Protein AF-G6XL72-F1 (afdb_monomer_lite)

pLDDT: mean 71.46, std 15.31, range [34.94, 93.44]

Secondary structure (DSSP, 8-state):
------TT-SEEEETTTEEEE-----TT---------SS--------TTPPPP---SS-EEEE-TTS-EEEEEE-SSS-EEE---STT-----PPEEPGGG---SS--TT-EEEEEEEEETTEEEEEEEEETTTEEE-TT-PBPB-

Sequence (146 aa):
MNNGFDNLADSWIEGGKRLWIKPATVSNNLVGGWYVPDSYYLKTASNISATIHLQATGDLQSTNSTDNVSGLHGDGHGNWNTTTDTVGGGSLKEASYTLATLPTTNEQDGSHLWCSDCTLNGISGVEAYWHSSSKWTDSQNNTLGN

Structure (mmCIF, N/CA/C/O backbone):
data_AF-G6XL72-F1
#
_entry.id   AF-G6XL72-F1
#
loop_
_atom_site.group_PDB
_atom_site.id
_atom_site.type_symbol
_atom_site.label_atom_id
_atom_site.label_alt_id
_atom_site.label_comp_id
_atom_site.label_asym_id
_atom_site.label_entity_id
_atom_site.label_seq_id
_atom_site.pdbx_PDB_ins_code
_atom_site.Cartn_x
_atom_site.Cartn_y
_atom_site.Cartn_z
_atom_site.occupancy
_atom_site.B_iso_or_equiv
_atom_site.auth_seq_id
_atom_site.auth_comp_id
_atom_site.auth_asym_id
_atom_site.auth_atom_id
_atom_site.pdbx_PDB_model_num
ATOM 1 N N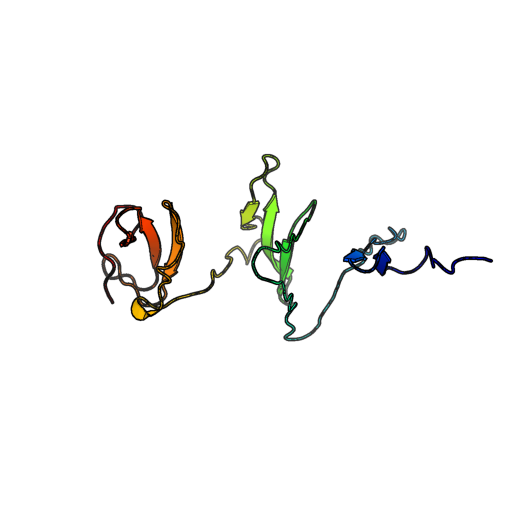 . MET A 1 1 ? 40.871 -14.565 -17.957 1.00 39.00 1 MET A N 1
ATOM 2 C CA . MET A 1 1 ? 39.649 -15.365 -17.735 1.00 39.00 1 MET A CA 1
ATOM 3 C C . MET A 1 1 ? 38.487 -14.393 -17.780 1.00 39.00 1 MET A C 1
ATOM 5 O O . MET A 1 1 ? 38.543 -13.389 -17.086 1.00 39.00 1 MET A O 1
ATOM 9 N N . ASN A 1 2 ? 37.552 -14.598 -18.704 1.00 34.94 2 ASN A N 1
ATOM 10 C CA . ASN A 1 2 ? 36.436 -13.688 -18.942 1.00 34.94 2 ASN A CA 1
ATOM 11 C C . ASN A 1 2 ? 35.332 -14.031 -17.929 1.00 34.94 2 ASN A C 1
ATOM 13 O O . ASN A 1 2 ? 34.825 -15.149 -17.960 1.00 34.94 2 ASN A O 1
ATOM 17 N N . ASN A 1 3 ? 35.005 -13.125 -17.004 1.00 40.06 3 ASN A N 1
ATOM 18 C CA . ASN A 1 3 ? 34.132 -13.407 -15.851 1.00 40.06 3 ASN A CA 1
ATOM 19 C C . ASN A 1 3 ? 32.628 -13.407 -16.185 1.00 40.06 3 ASN A C 1
ATOM 21 O O . ASN A 1 3 ? 31.828 -13.042 -15.334 1.00 40.06 3 ASN A O 1
ATOM 25 N N . GLY A 1 4 ? 32.245 -13.810 -17.402 1.00 40.62 4 GLY A N 1
ATOM 26 C CA . GLY A 1 4 ? 30.885 -14.267 -17.720 1.00 40.62 4 GLY A CA 1
ATOM 27 C C . GLY A 1 4 ? 29.720 -13.376 -17.270 1.00 40.62 4 GLY A C 1
ATOM 28 O O . GLY A 1 4 ? 28.655 -13.906 -16.976 1.00 40.62 4 GLY A O 1
ATOM 29 N N . PHE A 1 5 ? 29.899 -12.055 -17.192 1.00 44.16 5 PHE A N 1
ATOM 30 C CA . PHE A 1 5 ? 28.794 -11.126 -16.970 1.00 44.16 5 PHE A CA 1
ATOM 31 C C . PHE A 1 5 ? 28.154 -10.824 -18.319 1.00 44.16 5 PHE A C 1
ATOM 33 O O . PHE A 1 5 ? 28.663 -10.026 -19.108 1.00 44.16 5 PHE A O 1
ATOM 40 N N . ASP A 1 6 ? 27.060 -11.524 -18.588 1.00 45.88 6 ASP A N 1
ATOM 41 C CA . ASP A 1 6 ? 26.222 -11.306 -19.755 1.00 45.88 6 ASP A CA 1
ATOM 42 C C . ASP A 1 6 ? 25.541 -9.933 -19.615 1.00 45.88 6 ASP A C 1
ATOM 44 O O . ASP A 1 6 ? 24.521 -9.781 -18.948 1.00 45.88 6 ASP A O 1
ATOM 48 N N . ASN A 1 7 ? 26.125 -8.900 -20.230 1.00 47.22 7 ASN A N 1
ATOM 49 C CA . ASN A 1 7 ? 25.557 -7.543 -20.327 1.00 47.22 7 ASN A CA 1
ATOM 50 C C . ASN A 1 7 ? 24.253 -7.488 -21.161 1.00 47.22 7 ASN A C 1
ATOM 52 O O . ASN A 1 7 ? 23.766 -6.402 -21.471 1.00 47.22 7 ASN A O 1
ATOM 56 N N . LEU A 1 8 ? 23.720 -8.647 -21.557 1.00 49.53 8 LEU A N 1
ATOM 57 C CA . LEU A 1 8 ? 22.539 -8.825 -22.399 1.00 49.53 8 LEU A CA 1
ATOM 58 C C . LEU A 1 8 ? 21.348 -9.452 -21.657 1.00 49.53 8 LEU A C 1
ATOM 60 O O . LEU A 1 8 ? 20.302 -9.637 -22.269 1.00 49.53 8 LEU A O 1
ATOM 64 N N . ALA A 1 9 ? 21.479 -9.794 -20.372 1.00 51.00 9 ALA A N 1
ATOM 65 C CA . ALA A 1 9 ? 20.363 -10.335 -19.601 1.00 51.00 9 ALA A CA 1
ATOM 66 C C . ALA A 1 9 ? 19.524 -9.205 -18.980 1.00 51.00 9 ALA A C 1
ATOM 68 O O . ALA A 1 9 ? 20.058 -8.348 -18.275 1.00 51.00 9 ALA A O 1
ATOM 69 N N . ASP A 1 10 ? 18.201 -9.254 -19.174 1.00 52.75 10 ASP A N 1
ATOM 70 C CA . ASP A 1 10 ? 17.235 -8.295 -18.605 1.00 52.75 10 ASP A CA 1
ATOM 71 C C . ASP A 1 10 ? 17.257 -8.248 -17.066 1.00 52.75 10 ASP A C 1
ATOM 73 O O . ASP A 1 10 ? 16.767 -7.296 -16.452 1.00 52.75 10 ASP A O 1
ATOM 77 N N . SER A 1 11 ? 17.864 -9.256 -16.432 1.00 57.44 11 SER A N 1
ATOM 78 C CA . SER A 1 11 ? 18.132 -9.272 -15.000 1.00 57.44 11 SER A CA 1
ATOM 79 C C . SER A 1 11 ? 19.462 -9.944 -14.659 1.00 57.44 11 SER A C 1
ATOM 81 O O . SER A 1 11 ? 19.752 -11.021 -15.182 1.00 57.44 11 SER A O 1
ATOM 83 N N . TRP A 1 12 ? 20.232 -9.370 -13.728 1.00 57.34 12 TRP A N 1
ATOM 84 C CA . TRP A 1 12 ? 21.431 -10.013 -13.169 1.00 57.34 12 TRP A CA 1
ATOM 85 C C . TRP A 1 12 ? 21.546 -9.806 -11.651 1.00 57.34 12 TRP A C 1
ATOM 87 O O . TRP A 1 12 ? 21.032 -8.836 -11.089 1.00 57.34 12 TRP A O 1
ATOM 97 N N . ILE A 1 13 ? 22.236 -10.733 -10.975 1.00 59.50 13 ILE A N 1
ATOM 98 C CA . ILE A 1 13 ? 22.510 -10.674 -9.532 1.00 59.50 13 ILE A CA 1
ATOM 99 C C . ILE A 1 13 ? 23.931 -10.152 -9.321 1.00 59.50 13 ILE A C 1
ATOM 101 O O . ILE A 1 13 ? 24.900 -10.764 -9.766 1.00 59.50 13 ILE A O 1
ATOM 105 N N . GLU A 1 14 ? 24.070 -9.041 -8.602 1.00 61.34 14 GLU A N 1
ATOM 106 C CA . GLU A 1 14 ? 25.371 -8.473 -8.246 1.00 61.34 14 GLU A CA 1
ATOM 107 C C . GLU A 1 14 ? 25.694 -8.739 -6.770 1.00 61.34 14 GLU A C 1
ATOM 109 O O . GLU A 1 14 ? 24.885 -8.475 -5.871 1.00 61.34 14 GLU A O 1
ATOM 114 N N . GLY A 1 15 ? 26.890 -9.277 -6.508 1.00 60.09 15 GLY A N 1
ATOM 115 C CA . GLY A 1 15 ? 27.410 -9.475 -5.149 1.00 60.09 15 GLY A CA 1
ATOM 116 C C . GLY A 1 15 ? 26.542 -10.364 -4.247 1.00 60.09 15 GLY A C 1
ATOM 117 O O . GLY A 1 15 ? 26.657 -10.273 -3.027 1.00 60.09 15 GLY A O 1
ATOM 118 N N . GLY A 1 16 ? 25.644 -11.173 -4.827 1.00 62.00 16 GLY A N 1
ATOM 119 C CA . GLY A 1 16 ? 24.731 -12.071 -4.110 1.00 62.00 16 GLY A CA 1
ATOM 120 C C . GLY A 1 16 ? 23.644 -11.381 -3.275 1.00 62.00 16 GLY A C 1
ATOM 121 O O . GLY A 1 16 ? 23.022 -12.045 -2.453 1.00 62.00 16 GLY A O 1
ATOM 122 N N . LYS A 1 17 ? 23.437 -10.063 -3.427 1.00 58.97 17 LYS A N 1
ATOM 123 C CA . LYS A 1 17 ? 22.565 -9.275 -2.528 1.00 58.97 17 LYS A CA 1
ATOM 124 C C . LYS A 1 17 ? 21.568 -8.360 -3.234 1.00 58.97 17 LYS A C 1
ATOM 126 O O . LYS A 1 17 ? 20.634 -7.893 -2.592 1.00 58.97 17 LYS A O 1
ATOM 131 N N . ARG A 1 18 ? 21.767 -8.069 -4.521 1.00 56.59 18 ARG A N 1
ATOM 132 C CA . ARG A 1 18 ? 20.906 -7.164 -5.293 1.00 56.59 18 ARG A CA 1
ATOM 133 C C . ARG A 1 18 ? 20.583 -7.786 -6.642 1.00 56.59 18 ARG A C 1
ATOM 135 O O . ARG A 1 18 ? 21.499 -8.138 -7.385 1.00 56.59 18 ARG A O 1
ATOM 142 N N . LEU A 1 19 ? 19.292 -7.919 -6.927 1.00 66.44 19 LEU A N 1
ATOM 143 C CA . LEU A 1 19 ? 18.782 -8.226 -8.255 1.00 66.44 19 LEU A CA 1
ATOM 144 C C . LEU A 1 19 ? 18.524 -6.901 -8.971 1.00 66.44 19 LEU A C 1
ATOM 146 O O . LEU A 1 19 ? 17.727 -6.097 -8.494 1.00 66.44 19 LEU A O 1
ATOM 150 N N . TRP A 1 20 ? 19.189 -6.685 -10.100 1.00 58.81 20 TRP A N 1
ATOM 151 C CA . TRP A 1 20 ? 18.904 -5.560 -10.982 1.00 58.81 20 TRP A CA 1
ATOM 152 C C . TRP A 1 20 ? 18.033 -6.044 -12.131 1.00 58.81 20 TRP A C 1
ATOM 154 O O . TRP A 1 20 ? 18.376 -7.039 -12.764 1.00 58.81 20 TRP A O 1
ATOM 164 N N . ILE A 1 21 ? 16.939 -5.333 -12.406 1.00 61.19 21 ILE A N 1
ATOM 165 C CA . ILE A 1 21 ? 16.214 -5.422 -13.675 1.00 61.19 21 ILE A CA 1
ATOM 166 C C . ILE A 1 21 ? 16.554 -4.142 -14.423 1.00 61.19 21 ILE A C 1
ATOM 168 O O . ILE A 1 21 ? 16.209 -3.048 -13.976 1.00 61.19 21 ILE A O 1
ATOM 172 N N . LYS A 1 22 ? 17.292 -4.266 -15.524 1.00 56.16 22 LYS A N 1
ATOM 173 C CA . LYS A 1 22 ? 17.643 -3.129 -16.371 1.00 56.16 22 LYS A CA 1
ATOM 174 C C . LYS A 1 22 ? 17.032 -3.392 -17.735 1.00 56.16 22 LYS A C 1
ATOM 176 O O . LYS A 1 22 ? 17.662 -4.085 -18.529 1.00 56.16 22 LYS A O 1
ATOM 181 N N . PRO A 1 23 ? 15.842 -2.842 -18.020 1.00 53.09 23 PRO A N 1
ATOM 182 C CA . PRO A 1 23 ? 15.327 -2.842 -19.373 1.00 53.09 23 PRO A CA 1
ATOM 183 C C . PRO A 1 23 ? 16.408 -2.289 -20.295 1.00 53.09 23 PRO A C 1
ATOM 185 O O . PRO A 1 23 ? 16.785 -1.118 -20.179 1.00 53.09 23 PRO A O 1
ATOM 188 N N . ALA A 1 24 ? 16.937 -3.106 -21.202 1.00 51.38 24 ALA A N 1
ATOM 189 C CA . ALA A 1 24 ? 17.520 -2.525 -22.391 1.00 51.38 24 ALA A CA 1
ATOM 190 C C . ALA A 1 24 ? 16.357 -1.805 -23.075 1.00 51.38 24 ALA A C 1
ATOM 192 O O . ALA A 1 24 ? 15.356 -2.439 -23.401 1.00 51.38 24 ALA A O 1
ATOM 193 N N . THR A 1 25 ? 16.440 -0.483 -23.229 1.00 49.12 25 THR A N 1
ATOM 194 C CA . THR A 1 25 ? 15.493 0.257 -24.062 1.00 49.12 25 THR A CA 1
ATOM 195 C C . THR A 1 25 ? 15.706 -0.220 -25.494 1.00 49.12 25 THR A C 1
ATOM 197 O O . THR A 1 25 ? 16.480 0.349 -26.259 1.00 49.12 25 THR A O 1
ATOM 200 N N . VAL A 1 26 ? 15.087 -1.342 -25.844 1.00 47.91 26 VAL A N 1
ATOM 201 C CA . VAL A 1 26 ? 14.924 -1.751 -27.227 1.00 47.91 26 VAL A CA 1
ATOM 202 C C . VAL A 1 26 ? 14.095 -0.657 -27.898 1.00 47.91 26 VAL A C 1
ATOM 204 O O . VAL A 1 26 ? 13.177 -0.093 -27.301 1.00 47.91 26 VAL A O 1
ATOM 207 N N . SER A 1 27 ? 14.454 -0.302 -29.130 1.00 52.34 27 SER A N 1
ATOM 208 C CA . SER A 1 27 ? 13.895 0.817 -29.911 1.00 52.34 27 SER A CA 1
ATOM 209 C C . SER A 1 27 ? 12.383 0.727 -30.195 1.00 52.34 27 SER A C 1
ATOM 211 O O . SER A 1 27 ? 11.849 1.517 -30.969 1.00 52.34 27 SER A O 1
ATOM 213 N N . ASN A 1 28 ? 11.694 -0.234 -29.583 1.00 54.69 28 ASN A N 1
ATOM 214 C CA . ASN A 1 28 ? 10.271 -0.524 -29.683 1.00 54.69 28 ASN A CA 1
ATOM 215 C C . ASN A 1 28 ? 9.483 -0.190 -28.394 1.00 54.69 28 ASN A C 1
ATOM 217 O O . ASN A 1 28 ? 8.342 -0.627 -28.276 1.00 54.69 28 ASN A O 1
ATOM 221 N N . ASN A 1 29 ? 10.060 0.566 -27.449 1.00 47.97 29 AS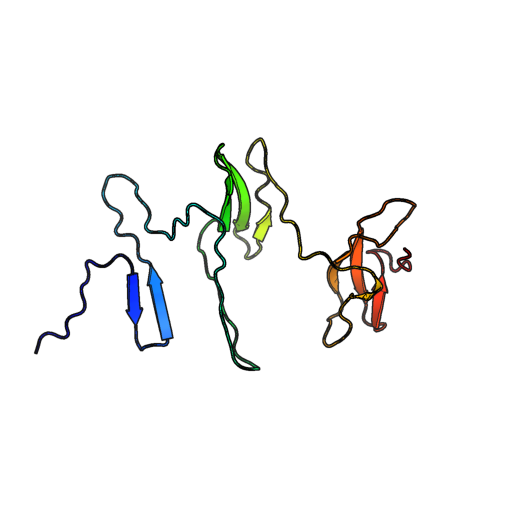N A N 1
ATOM 222 C CA . ASN A 1 29 ? 9.420 0.993 -26.191 1.00 47.97 29 ASN A CA 1
ATOM 223 C C . ASN A 1 29 ? 9.028 -0.144 -25.224 1.00 47.97 29 ASN A C 1
ATOM 225 O O . ASN A 1 29 ? 8.185 0.063 -24.352 1.00 47.97 29 ASN A O 1
ATOM 229 N N . LEU A 1 30 ? 9.626 -1.334 -25.332 1.00 46.84 30 LEU A N 1
ATOM 230 C CA . LEU A 1 30 ? 9.417 -2.383 -24.331 1.00 46.84 30 LEU A CA 1
ATOM 231 C C . LEU A 1 30 ? 10.235 -2.095 -23.066 1.00 46.84 30 LEU A C 1
ATOM 233 O O . LEU A 1 30 ? 11.425 -1.782 -23.130 1.00 46.84 30 LEU A O 1
ATOM 237 N N . VAL A 1 31 ? 9.588 -2.232 -21.910 1.00 54.03 31 VAL A N 1
ATOM 238 C CA . VAL A 1 31 ? 10.218 -2.162 -20.589 1.00 54.03 31 VAL A CA 1
ATOM 239 C C . VAL A 1 31 ? 10.312 -3.571 -20.001 1.00 54.03 31 VAL A C 1
ATOM 241 O O . VAL A 1 31 ? 9.333 -4.310 -19.971 1.00 54.03 31 VAL A O 1
ATOM 244 N N . GLY A 1 32 ? 11.503 -3.962 -19.551 1.00 54.00 32 GLY A N 1
ATOM 245 C CA . GLY A 1 32 ? 11.726 -5.197 -18.807 1.00 54.00 32 GLY A CA 1
ATOM 246 C C . GLY A 1 32 ? 11.017 -5.133 -17.457 1.00 54.00 32 GLY A C 1
ATOM 247 O O . GLY A 1 32 ? 11.245 -4.218 -16.668 1.00 54.00 32 GLY A O 1
ATOM 248 N N . GLY A 1 33 ? 10.149 -6.102 -17.197 1.00 59.28 33 GLY A N 1
ATOM 249 C CA . GLY A 1 33 ? 9.377 -6.199 -15.967 1.00 59.28 33 GLY A CA 1
ATOM 250 C C . GLY A 1 33 ? 8.936 -7.634 -15.715 1.00 59.28 33 GLY A C 1
ATOM 251 O O . GLY A 1 33 ? 9.031 -8.497 -16.588 1.00 59.28 33 GLY A O 1
ATOM 252 N N . TRP A 1 34 ? 8.463 -7.907 -14.504 1.00 63.31 34 TRP A N 1
ATOM 253 C CA . TRP A 1 34 ? 7.845 -9.188 -14.182 1.00 63.31 34 TRP A CA 1
ATOM 254 C C . TRP A 1 34 ? 6.362 -9.137 -14.529 1.00 63.31 34 TRP A C 1
ATOM 256 O O . TRP A 1 34 ? 5.568 -8.554 -13.797 1.00 63.31 34 TRP A O 1
ATOM 266 N N . TYR A 1 35 ? 5.998 -9.750 -15.655 1.00 60.03 35 TYR A N 1
ATOM 267 C CA . TYR A 1 35 ? 4.605 -9.992 -16.004 1.00 60.03 35 TYR A CA 1
ATOM 268 C C . TYR A 1 35 ? 4.198 -11.371 -15.495 1.00 60.03 35 TYR A C 1
ATOM 270 O O . TYR A 1 35 ? 4.739 -12.389 -15.930 1.00 60.03 35 TYR A O 1
ATOM 278 N N . VAL A 1 36 ? 3.265 -11.395 -14.551 1.00 61.34 36 VAL A N 1
ATOM 279 C CA . VAL A 1 36 ? 2.760 -12.625 -13.943 1.00 61.34 36 VAL A CA 1
ATOM 280 C C . VAL A 1 36 ? 1.266 -12.721 -14.275 1.00 61.34 36 VAL A C 1
ATOM 282 O O . VAL A 1 36 ? 0.498 -11.912 -13.764 1.00 61.34 36 VAL A O 1
ATOM 285 N N . PRO A 1 37 ? 0.847 -13.635 -15.175 1.00 56.03 37 PRO A N 1
ATOM 286 C CA . PRO A 1 37 ? -0.484 -13.605 -15.800 1.00 56.03 37 PRO A CA 1
ATOM 287 C C . PRO A 1 37 ? -1.646 -14.052 -14.893 1.00 56.03 37 PRO A C 1
ATOM 289 O O . PRO A 1 37 ? -2.800 -13.898 -15.278 1.00 56.03 37 PRO A O 1
ATOM 292 N N . ASP A 1 38 ? -1.354 -14.574 -13.699 1.00 67.94 38 ASP A N 1
ATOM 293 C CA . ASP A 1 38 ? -2.317 -15.150 -12.750 1.00 67.94 38 ASP A CA 1
ATOM 294 C C . ASP A 1 38 ? -2.105 -14.584 -11.324 1.00 67.94 38 ASP A C 1
ATOM 296 O O . ASP A 1 38 ? -1.504 -13.530 -11.124 1.00 67.94 38 ASP A O 1
ATOM 300 N N . SER A 1 39 ? -2.596 -15.284 -10.295 1.00 61.28 39 SER A N 1
ATOM 301 C CA . SER A 1 39 ? -2.377 -14.927 -8.887 1.00 61.28 39 SER A CA 1
ATOM 302 C C . SER A 1 39 ? -0.980 -15.332 -8.420 1.00 61.28 39 SER A C 1
ATOM 304 O O . SER A 1 39 ? -0.725 -16.499 -8.125 1.00 61.28 39 SER A O 1
ATOM 306 N N . TYR A 1 40 ? -0.087 -14.356 -8.296 1.00 63.50 40 TYR A N 1
ATOM 307 C CA . TYR A 1 40 ? 1.266 -14.558 -7.786 1.00 63.50 40 TYR A CA 1
ATOM 308 C C . TYR A 1 40 ? 1.566 -13.590 -6.646 1.00 63.50 40 TYR A C 1
ATOM 310 O O . TYR A 1 40 ? 1.019 -12.493 -6.576 1.00 63.50 40 TYR A O 1
ATOM 318 N N . TYR A 1 41 ? 2.457 -14.000 -5.746 1.00 59.03 41 TYR A N 1
ATOM 319 C CA . TYR A 1 41 ? 2.953 -13.154 -4.670 1.00 59.03 41 TYR A CA 1
ATOM 320 C C . TYR A 1 41 ? 4.464 -12.965 -4.817 1.00 59.03 41 TYR A C 1
ATOM 322 O O . TYR A 1 41 ? 5.212 -13.924 -5.022 1.00 59.03 41 TYR A O 1
ATOM 330 N N . LEU A 1 42 ? 4.932 -11.728 -4.657 1.00 72.06 42 LEU A N 1
ATOM 331 C CA . LEU A 1 42 ? 6.344 -11.460 -4.418 1.00 72.06 42 LEU A CA 1
ATOM 332 C C . LEU A 1 42 ? 6.611 -11.636 -2.920 1.00 72.06 42 LEU A C 1
ATOM 334 O O . LEU A 1 42 ? 6.256 -10.777 -2.117 1.00 72.06 42 LEU A O 1
ATOM 338 N N . LYS A 1 43 ? 7.211 -12.764 -2.525 1.00 63.62 43 LYS A N 1
ATOM 339 C CA . LYS A 1 43 ? 7.575 -13.017 -1.122 1.00 63.62 43 LYS A CA 1
ATOM 340 C C . LYS A 1 43 ? 9.022 -12.633 -0.869 1.00 63.62 43 LYS A C 1
ATOM 342 O O . LYS A 1 43 ? 9.938 -13.257 -1.396 1.00 63.62 43 LYS A O 1
ATOM 347 N N . THR A 1 44 ? 9.219 -11.671 0.017 1.00 70.25 44 THR A N 1
ATOM 348 C CA . THR A 1 44 ? 10.529 -11.308 0.554 1.00 70.25 44 THR A CA 1
ATOM 349 C C . THR A 1 44 ? 10.621 -11.762 2.007 1.00 70.25 44 THR A C 1
ATOM 351 O O . THR A 1 44 ? 9.665 -11.611 2.764 1.00 70.25 44 THR A O 1
ATOM 354 N N . ALA A 1 45 ? 11.758 -12.326 2.409 1.00 65.69 45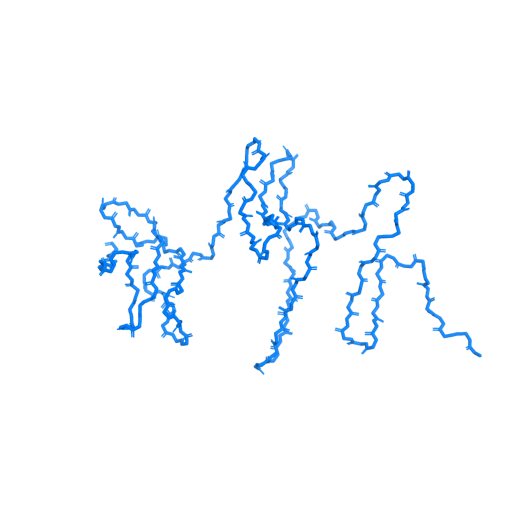 ALA A N 1
ATOM 355 C CA . ALA A 1 45 ? 12.036 -12.675 3.799 1.00 65.69 45 ALA A CA 1
ATOM 356 C C . ALA A 1 45 ? 13.270 -11.899 4.263 1.00 65.69 45 ALA A C 1
ATOM 358 O O . ALA A 1 45 ? 14.298 -11.918 3.585 1.00 65.69 45 ALA A O 1
ATOM 359 N N . SER A 1 46 ? 13.167 -11.228 5.406 1.00 70.25 46 SER A N 1
ATOM 360 C CA . SER A 1 46 ? 14.283 -10.547 6.060 1.00 70.25 46 SER A CA 1
ATOM 361 C C . SER A 1 46 ? 14.437 -11.040 7.499 1.00 70.25 46 SER A C 1
ATOM 363 O O . SER A 1 46 ? 13.512 -11.605 8.087 1.00 70.25 46 SER A O 1
ATOM 365 N N . ASN A 1 47 ? 15.634 -10.888 8.063 1.00 69.31 47 ASN A N 1
ATOM 366 C CA . ASN A 1 47 ? 15.858 -11.073 9.492 1.00 69.31 47 ASN A CA 1
ATOM 367 C C . ASN A 1 47 ? 15.388 -9.833 10.270 1.00 69.31 47 ASN A C 1
ATOM 369 O O . ASN A 1 47 ? 15.226 -8.749 9.709 1.00 69.31 47 ASN A O 1
ATOM 373 N N . ILE A 1 48 ? 15.208 -9.994 11.583 1.00 60.12 48 ILE A N 1
ATOM 374 C CA . ILE A 1 48 ? 14.941 -8.879 12.499 1.00 60.12 48 ILE A CA 1
ATOM 375 C C . ILE A 1 48 ? 16.034 -7.816 12.278 1.00 60.12 48 ILE A C 1
ATOM 377 O O . ILE A 1 48 ? 17.222 -8.143 12.309 1.00 60.12 48 ILE A O 1
ATOM 381 N N . SER A 1 49 ? 15.611 -6.575 12.011 1.00 57.31 49 SER A N 1
ATOM 382 C CA . SER A 1 49 ? 16.441 -5.398 11.686 1.00 57.31 49 SER A CA 1
ATOM 383 C C . SER A 1 49 ? 16.933 -5.236 10.239 1.00 57.31 49 SER A C 1
ATOM 385 O O . SER A 1 49 ? 17.660 -4.280 9.973 1.00 57.31 49 SER A O 1
ATOM 387 N N . ALA A 1 50 ? 16.548 -6.092 9.287 1.00 68.56 50 ALA A N 1
ATOM 388 C CA . ALA A 1 50 ? 16.812 -5.833 7.869 1.00 68.56 50 ALA A CA 1
ATOM 389 C C . ALA A 1 50 ? 15.602 -5.211 7.166 1.00 68.56 50 ALA A C 1
ATOM 391 O O . ALA A 1 50 ? 14.508 -5.782 7.145 1.00 68.56 50 ALA A O 1
ATOM 392 N N . THR A 1 51 ? 15.839 -4.062 6.535 1.00 64.38 51 THR A N 1
ATOM 393 C CA . THR A 1 51 ? 14.854 -3.370 5.705 1.00 64.38 51 THR A CA 1
ATOM 394 C C . THR A 1 51 ? 14.918 -3.883 4.274 1.00 64.38 51 THR A C 1
ATOM 396 O O . THR A 1 51 ? 15.992 -3.985 3.677 1.00 64.38 51 THR A O 1
ATOM 399 N N . ILE A 1 52 ? 13.753 -4.183 3.708 1.00 71.56 52 ILE A N 1
ATOM 400 C CA . ILE A 1 52 ? 13.596 -4.436 2.278 1.00 71.56 52 ILE A CA 1
ATOM 401 C C . ILE A 1 52 ? 13.097 -3.137 1.656 1.00 71.56 52 ILE A C 1
ATOM 403 O O . ILE A 1 52 ? 12.036 -2.640 2.024 1.00 71.56 52 ILE A O 1
ATOM 407 N N . HIS A 1 53 ? 13.874 -2.584 0.731 1.00 71.44 53 HIS A N 1
ATOM 408 C CA . HIS A 1 53 ? 13.500 -1.380 0.001 1.00 71.44 53 HIS A CA 1
ATOM 409 C C . HIS A 1 53 ? 13.022 -1.752 -1.402 1.00 71.44 53 HIS A C 1
ATOM 411 O O . HIS A 1 53 ? 13.725 -2.453 -2.131 1.00 71.44 53 HIS A O 1
ATOM 417 N N . LEU A 1 54 ? 11.854 -1.240 -1.785 1.00 76.25 54 LEU A N 1
ATOM 418 C CA . LEU A 1 54 ? 11.418 -1.155 -3.175 1.00 76.25 54 LEU A CA 1
ATOM 419 C C . LEU A 1 54 ? 11.608 0.298 -3.613 1.00 76.25 54 LEU A C 1
ATOM 421 O O . LEU A 1 54 ? 10.961 1.193 -3.074 1.00 76.25 54 LEU A O 1
ATOM 425 N N . GLN A 1 55 ? 12.533 0.540 -4.540 1.00 73.88 55 GLN A N 1
ATOM 426 C CA . GLN A 1 55 ? 12.788 1.870 -5.089 1.00 73.88 55 GLN A CA 1
ATOM 427 C C . GLN A 1 55 ? 12.314 1.908 -6.540 1.00 73.88 55 GLN A C 1
ATOM 429 O O . GLN A 1 55 ? 12.841 1.179 -7.378 1.00 73.88 55 GLN A O 1
ATOM 434 N N . ALA A 1 56 ? 11.347 2.776 -6.829 1.00 73.44 56 ALA A N 1
ATOM 435 C CA . ALA A 1 56 ? 10.935 3.107 -8.186 1.00 73.44 56 ALA A CA 1
ATOM 436 C C . ALA A 1 56 ? 11.181 4.599 -8.439 1.00 73.44 56 ALA A C 1
ATOM 438 O O . ALA A 1 56 ? 11.037 5.421 -7.537 1.00 73.44 56 ALA A O 1
ATOM 439 N N . THR A 1 57 ? 11.574 4.944 -9.664 1.00 70.88 57 THR A N 1
ATOM 440 C CA . THR A 1 57 ? 11.696 6.338 -10.133 1.00 70.88 57 THR A CA 1
ATOM 441 C C . THR A 1 57 ? 10.457 6.798 -10.911 1.00 70.88 57 THR A C 1
ATOM 443 O O . THR A 1 57 ? 10.485 7.850 -11.539 1.00 70.88 57 THR A O 1
ATOM 446 N N . GLY A 1 58 ? 9.401 5.983 -10.908 1.00 74.38 58 GLY A N 1
ATOM 447 C CA . GLY A 1 58 ? 8.110 6.205 -11.555 1.00 74.38 58 GLY A CA 1
ATOM 448 C C . GLY A 1 58 ? 7.031 5.410 -10.819 1.00 74.38 58 GLY A C 1
ATOM 449 O O . GLY A 1 58 ? 7.218 5.070 -9.649 1.00 74.38 58 GLY A O 1
ATOM 450 N N . ASP A 1 59 ? 5.939 5.087 -11.501 1.00 77.06 59 ASP A N 1
ATOM 451 C CA . ASP A 1 59 ? 4.749 4.524 -10.855 1.00 77.06 59 ASP A CA 1
ATOM 452 C C . ASP A 1 59 ? 4.939 3.073 -10.407 1.00 77.06 59 ASP A C 1
ATOM 454 O O . ASP A 1 59 ? 5.461 2.232 -11.144 1.00 77.06 59 ASP A O 1
ATOM 458 N N . LEU A 1 60 ? 4.448 2.760 -9.205 1.00 81.19 60 LEU A N 1
ATOM 459 C CA . LEU A 1 60 ? 4.213 1.383 -8.772 1.00 81.19 60 LEU A CA 1
ATOM 460 C C . LEU A 1 60 ? 2.732 1.078 -8.948 1.00 81.19 60 LEU A C 1
ATOM 462 O O . LEU A 1 60 ? 1.918 1.533 -8.152 1.00 81.19 60 LEU A O 1
ATOM 466 N N . GLN A 1 61 ? 2.380 0.304 -9.968 1.00 77.69 61 GLN A N 1
ATOM 467 C CA . GLN A 1 61 ? 0.991 0.144 -10.386 1.00 77.69 61 GLN A CA 1
ATOM 468 C C . GLN A 1 61 ? 0.570 -1.314 -10.577 1.00 77.69 61 GLN A C 1
ATOM 470 O O . GLN A 1 61 ? 1.372 -2.172 -10.940 1.00 77.69 61 GLN A O 1
ATOM 475 N N . SER A 1 62 ? -0.717 -1.566 -10.366 1.00 73.62 62 SER A N 1
ATOM 476 C CA . SER A 1 62 ? -1.432 -2.774 -10.756 1.00 73.62 62 SER A CA 1
ATOM 477 C C . SER A 1 62 ? -2.457 -2.411 -11.820 1.00 73.62 62 SER A C 1
ATOM 479 O O . SER A 1 62 ? -3.139 -1.394 -11.700 1.00 73.62 62 SER A O 1
ATOM 481 N N . THR A 1 63 ? -2.607 -3.268 -12.824 1.00 72.12 63 THR A N 1
ATOM 482 C CA . THR A 1 63 ? -3.569 -3.085 -13.915 1.00 72.12 63 THR A CA 1
ATOM 483 C C . THR A 1 63 ? -4.474 -4.306 -13.993 1.00 72.12 63 THR A C 1
ATOM 485 O O . THR A 1 63 ? -4.003 -5.433 -13.838 1.00 72.12 63 THR A O 1
ATOM 488 N N . ASN A 1 64 ? -5.773 -4.114 -14.219 1.00 69.38 64 ASN A N 1
ATOM 489 C CA . ASN A 1 64 ? -6.636 -5.232 -14.605 1.00 69.38 64 ASN A CA 1
ATOM 490 C C . ASN A 1 64 ? -6.525 -5.503 -16.122 1.00 69.38 64 ASN A C 1
ATOM 492 O O . ASN A 1 64 ? -5.845 -4.789 -16.852 1.00 69.38 64 ASN A O 1
ATOM 496 N N . SER A 1 65 ? -7.225 -6.519 -16.628 1.00 64.50 65 SER A N 1
ATOM 497 C CA . SER A 1 65 ? -7.254 -6.861 -18.062 1.00 64.50 65 SER A CA 1
ATOM 498 C C . SER A 1 65 ? -7.930 -5.816 -18.970 1.00 64.50 65 SER A C 1
ATOM 500 O O . SER A 1 65 ? -8.130 -6.079 -20.153 1.00 64.50 65 SER A O 1
ATOM 502 N N . THR A 1 66 ? -8.350 -4.669 -18.429 1.00 64.25 66 THR A N 1
ATOM 503 C CA . THR A 1 66 ? -9.133 -3.614 -19.100 1.00 64.25 66 THR A CA 1
ATOM 504 C C . THR A 1 66 ? -8.500 -2.227 -18.914 1.00 64.25 66 THR A C 1
ATOM 506 O O . THR A 1 66 ? -9.201 -1.224 -18.969 1.00 64.25 66 THR A O 1
ATOM 509 N N . ASP A 1 67 ? -7.190 -2.167 -18.653 1.00 66.00 67 ASP A N 1
ATOM 510 C CA . ASP A 1 67 ? -6.413 -0.933 -18.449 1.00 66.00 67 ASP A CA 1
ATOM 511 C C . ASP A 1 67 ? -6.847 -0.057 -17.256 1.00 66.00 67 ASP A C 1
ATOM 513 O O . ASP A 1 67 ? -6.392 1.078 -17.125 1.00 66.00 67 ASP A O 1
ATOM 517 N N . ASN A 1 68 ? -7.665 -0.571 -16.327 1.00 68.00 68 ASN A N 1
ATOM 518 C CA . ASN A 1 68 ? -7.900 0.132 -15.065 1.00 68.00 68 ASN A CA 1
ATOM 519 C C . ASN A 1 68 ? -6.665 -0.022 -14.183 1.00 68.00 68 ASN A C 1
ATOM 521 O O . ASN A 1 68 ? -6.273 -1.147 -13.848 1.00 68.00 68 ASN A O 1
ATOM 525 N N . VAL A 1 69 ? -6.088 1.109 -13.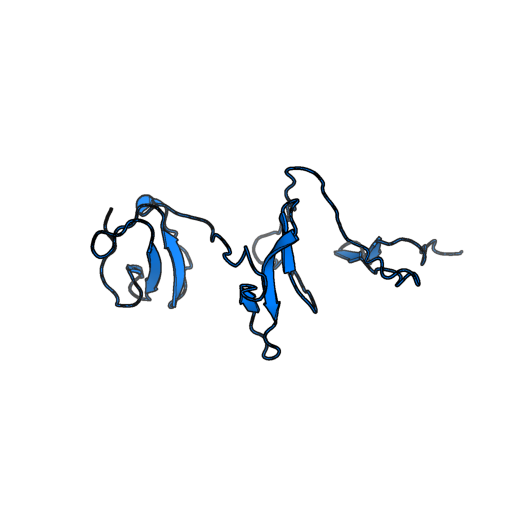787 1.00 70.38 69 VAL A N 1
ATOM 526 C CA . VAL A 1 69 ? -4.850 1.170 -13.016 1.00 70.38 69 VAL A CA 1
ATOM 527 C C . VAL A 1 69 ? -5.142 1.570 -11.571 1.00 70.38 69 VAL A C 1
ATOM 529 O O . VAL A 1 69 ? -5.988 2.413 -11.280 1.00 70.38 69 VAL A O 1
ATOM 532 N N . SER A 1 70 ? -4.445 0.951 -10.626 1.00 73.12 70 SER A N 1
ATOM 533 C CA . SER A 1 70 ? -4.310 1.463 -9.262 1.00 73.12 70 SER A CA 1
ATOM 534 C C . SER A 1 70 ? -2.855 1.356 -8.856 1.00 73.12 70 SER A C 1
ATOM 536 O O . SER A 1 70 ? -2.253 0.290 -8.970 1.00 73.12 70 SER A O 1
ATOM 538 N N . GLY A 1 71 ? -2.277 2.458 -8.407 1.00 77.25 71 GLY A N 1
ATOM 539 C CA . GLY A 1 71 ? -0.865 2.514 -8.092 1.00 77.25 71 GLY A CA 1
ATOM 540 C C . GLY A 1 71 ? -0.505 3.648 -7.156 1.00 77.25 71 GLY A C 1
ATOM 541 O O . GLY A 1 71 ? -1.356 4.430 -6.736 1.00 77.25 71 GLY A O 1
ATOM 542 N N . LEU A 1 72 ? 0.778 3.703 -6.834 1.00 82.44 72 LEU A N 1
ATOM 543 C CA . LEU A 1 72 ? 1.425 4.797 -6.140 1.00 82.44 72 LEU A CA 1
ATOM 544 C C . LEU A 1 72 ? 2.215 5.621 -7.173 1.00 82.44 72 LEU A C 1
ATOM 546 O O . LEU A 1 72 ? 3.074 5.071 -7.865 1.00 82.44 72 LEU A O 1
ATOM 550 N N . HIS A 1 73 ? 1.938 6.923 -7.246 1.00 81.00 73 HIS A N 1
ATOM 551 C CA . HIS A 1 73 ? 2.600 7.910 -8.105 1.00 81.00 73 HIS A CA 1
ATOM 552 C C . HIS A 1 73 ? 3.407 8.890 -7.252 1.00 81.00 73 HIS A C 1
ATOM 554 O O . HIS A 1 73 ? 2.881 9.460 -6.295 1.00 81.00 73 HIS A O 1
ATOM 560 N N . GLY A 1 74 ? 4.678 9.101 -7.588 1.00 78.62 74 GLY A N 1
ATOM 561 C CA . GLY A 1 74 ? 5.515 10.071 -6.884 1.00 78.62 74 GLY A CA 1
ATOM 562 C C . GLY A 1 74 ? 5.091 11.508 -7.194 1.00 78.62 74 GLY A C 1
ATOM 563 O O . GLY A 1 74 ? 5.022 11.890 -8.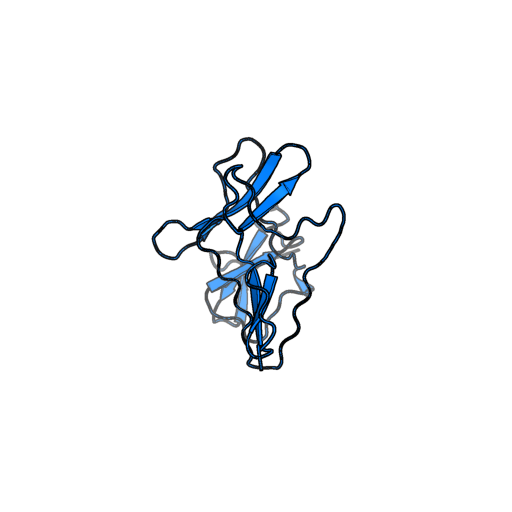354 1.00 78.62 74 GLY A O 1
ATOM 564 N N . ASP A 1 75 ? 4.881 12.340 -6.176 1.00 77.44 75 ASP A N 1
ATOM 565 C CA . ASP A 1 75 ? 4.434 13.736 -6.347 1.00 77.44 75 ASP A CA 1
ATOM 566 C C . ASP A 1 75 ? 5.565 14.734 -6.675 1.00 77.44 75 ASP A C 1
ATOM 568 O O . ASP A 1 75 ? 5.355 15.948 -6.698 1.00 77.44 75 ASP A O 1
ATOM 572 N N . GLY A 1 76 ? 6.790 14.235 -6.866 1.00 78.25 76 GLY A N 1
ATOM 573 C CA . GLY A 1 76 ? 7.996 15.037 -7.092 1.00 78.25 76 GLY A CA 1
ATOM 574 C C . GLY A 1 76 ? 8.610 15.668 -5.834 1.00 78.25 76 GLY A C 1
ATOM 575 O O . GLY A 1 76 ? 9.681 16.265 -5.927 1.00 78.25 76 GLY A O 1
ATOM 576 N N . HIS A 1 77 ? 7.995 15.502 -4.661 1.00 80.50 77 HIS A N 1
ATOM 577 C CA . HIS A 1 77 ? 8.437 16.071 -3.380 1.00 80.50 77 HIS A CA 1
ATOM 578 C C . HIS A 1 77 ? 8.873 15.000 -2.369 1.00 80.50 77 HIS A C 1
ATOM 580 O O . HIS A 1 77 ? 9.182 15.314 -1.221 1.00 80.50 77 HIS A O 1
ATOM 586 N N . GLY A 1 78 ? 8.938 13.739 -2.803 1.00 73.62 78 GLY A N 1
ATOM 587 C CA . GLY A 1 78 ? 9.279 12.599 -1.954 1.00 73.62 78 GLY A CA 1
ATOM 588 C C . GLY A 1 78 ? 8.069 11.912 -1.323 1.00 73.62 78 GLY A C 1
ATOM 589 O O . GLY A 1 78 ? 8.270 10.982 -0.543 1.00 73.62 78 GLY A O 1
ATOM 590 N N . ASN A 1 79 ? 6.843 12.311 -1.680 1.00 78.00 79 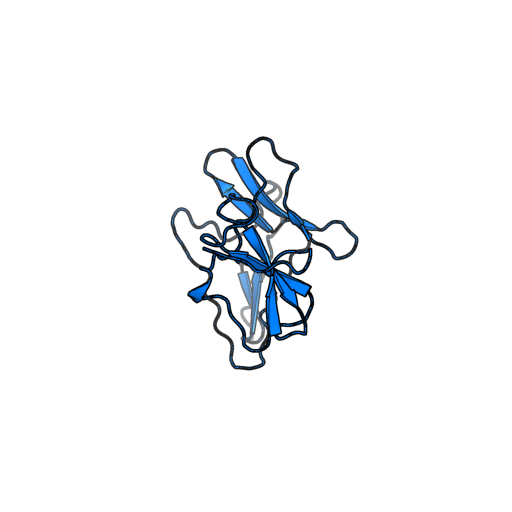ASN A N 1
ATOM 591 C CA . ASN A 1 79 ? 5.627 11.606 -1.283 1.00 78.00 79 ASN A CA 1
ATOM 592 C C . ASN A 1 79 ? 5.105 10.742 -2.433 1.00 78.00 79 ASN A C 1
ATOM 594 O O . ASN A 1 79 ? 5.471 10.920 -3.597 1.00 78.00 79 ASN A O 1
ATOM 598 N N . TRP A 1 80 ? 4.226 9.805 -2.087 1.00 80.12 80 TRP A N 1
ATOM 599 C CA . TRP A 1 80 ? 3.512 8.976 -3.046 1.00 80.12 80 TRP A CA 1
ATOM 600 C C . TRP A 1 80 ? 2.011 9.188 -2.867 1.00 80.12 80 TRP A C 1
ATOM 602 O O . TRP A 1 80 ? 1.503 9.100 -1.752 1.00 80.12 80 TRP A O 1
ATOM 612 N N . ASN A 1 81 ? 1.312 9.429 -3.969 1.00 75.06 81 ASN A N 1
ATOM 613 C CA . ASN A 1 81 ? -0.137 9.561 -4.021 1.00 75.06 81 ASN A CA 1
ATOM 614 C C . ASN A 1 81 ? -0.744 8.325 -4.679 1.00 75.06 81 ASN A C 1
ATOM 616 O O . ASN A 1 81 ? -0.109 7.683 -5.514 1.00 75.06 81 ASN A O 1
ATOM 620 N N . THR A 1 82 ? -1.986 7.996 -4.341 1.00 74.88 82 THR A N 1
ATOM 621 C CA . THR A 1 82 ? -2.727 6.996 -5.117 1.00 74.88 82 THR A CA 1
ATOM 622 C C . THR A 1 82 ? -3.006 7.557 -6.513 1.00 74.88 82 THR A C 1
ATOM 624 O O . THR A 1 82 ? -3.325 8.736 -6.656 1.00 74.88 82 THR A O 1
ATOM 627 N N . THR A 1 83 ? -2.836 6.750 -7.564 1.00 64.44 83 THR A N 1
ATOM 628 C CA . THR A 1 83 ? -3.099 7.181 -8.945 1.00 64.44 83 THR A CA 1
ATOM 629 C C . THR A 1 83 ? -4.594 7.463 -9.115 1.00 64.44 83 THR A C 1
ATOM 631 O O . THR A 1 83 ? -5.372 6.549 -9.375 1.00 64.44 83 THR A O 1
ATOM 634 N N . THR A 1 84 ? -5.004 8.721 -8.974 1.00 53.75 84 THR A N 1
ATOM 635 C CA . THR A 1 84 ? -6.356 9.208 -9.304 1.00 53.75 84 THR A CA 1
ATOM 636 C C . THR A 1 84 ? -6.524 9.524 -10.792 1.00 53.75 84 THR A C 1
ATOM 638 O O . THR A 1 84 ? -7.621 9.845 -11.240 1.00 53.75 84 THR A O 1
ATOM 641 N N . ASP A 1 85 ? -5.436 9.442 -11.561 1.00 51.69 85 ASP A N 1
ATOM 642 C CA . ASP A 1 85 ? -5.330 10.017 -12.907 1.00 51.69 85 ASP A CA 1
ATOM 643 C C . ASP A 1 85 ? -5.831 9.096 -14.034 1.00 51.69 85 ASP A C 1
ATOM 645 O O . ASP A 1 85 ? -5.687 9.423 -15.212 1.00 51.69 85 ASP A O 1
ATOM 649 N N . THR A 1 86 ? -6.461 7.960 -13.712 1.00 47.47 86 THR A N 1
ATOM 650 C CA . THR A 1 86 ? -7.091 7.086 -14.717 1.00 47.47 86 THR A CA 1
ATOM 651 C C . THR A 1 86 ? -8.588 6.922 -14.476 1.00 47.47 86 THR A C 1
ATOM 653 O O . THR A 1 86 ? -9.058 6.673 -13.368 1.00 47.47 86 THR A O 1
ATOM 656 N N . VAL A 1 87 ? -9.363 7.057 -15.554 1.00 46.34 87 VAL A N 1
ATOM 657 C CA . VAL A 1 87 ? -10.803 6.784 -15.562 1.00 46.34 87 VAL A CA 1
ATOM 658 C C . VAL A 1 87 ? -11.010 5.296 -15.266 1.00 46.34 87 VAL A C 1
ATOM 660 O O . VAL A 1 87 ? -10.723 4.467 -16.121 1.00 46.34 87 VAL A O 1
ATOM 663 N N . GLY A 1 88 ? -11.516 4.960 -14.074 1.00 51.53 88 GLY A N 1
ATOM 664 C CA . GLY A 1 88 ? -11.913 3.587 -13.716 1.00 51.53 88 GLY A CA 1
ATOM 665 C C . GLY A 1 88 ? -11.103 2.903 -12.607 1.00 51.53 88 GLY A C 1
ATOM 666 O O . GLY A 1 88 ? -11.387 1.748 -12.292 1.00 51.53 88 GLY A O 1
ATOM 667 N N . GLY A 1 89 ? -10.146 3.590 -11.977 1.00 54.91 89 GLY A N 1
ATOM 668 C CA . GLY A 1 89 ? -9.368 3.068 -10.848 1.00 54.91 89 GLY A CA 1
ATOM 669 C C . GLY A 1 89 ? -8.815 4.187 -9.964 1.00 54.91 89 GLY A C 1
ATOM 670 O O . GLY A 1 89 ? -8.799 5.343 -10.374 1.00 54.91 89 GLY A O 1
ATOM 671 N N . GLY A 1 90 ? -8.425 3.863 -8.726 1.00 57.28 90 GLY A N 1
ATOM 672 C CA . GLY A 1 90 ? -7.895 4.877 -7.804 1.00 57.28 90 GLY A CA 1
ATOM 673 C C . GLY A 1 90 ? -7.905 4.539 -6.315 1.00 57.28 90 GLY A C 1
ATOM 674 O O . GLY A 1 90 ? -7.764 5.444 -5.501 1.00 57.28 90 GLY A O 1
ATOM 675 N N . SER A 1 91 ? -8.074 3.274 -5.921 1.00 59.66 91 SER A N 1
ATOM 676 C CA . SER A 1 91 ? -7.988 2.895 -4.508 1.00 59.66 91 SER A CA 1
ATOM 677 C C . SER A 1 91 ? -6.943 1.812 -4.286 1.00 59.66 91 SER A C 1
ATOM 679 O O . SER A 1 91 ? -6.962 0.746 -4.901 1.00 59.66 91 SER A O 1
ATOM 681 N N . LEU A 1 92 ? -6.019 2.084 -3.367 1.00 65.12 92 LEU A N 1
ATOM 682 C CA . LEU A 1 92 ? -5.257 1.032 -2.718 1.00 65.12 92 LEU A CA 1
ATOM 683 C C . LEU A 1 92 ? -6.101 0.530 -1.560 1.00 65.12 92 LEU A C 1
ATOM 685 O O . LEU A 1 92 ? -6.484 1.294 -0.677 1.00 65.12 92 LEU A O 1
ATOM 689 N N . LYS A 1 93 ? -6.419 -0.762 -1.579 1.00 61.66 93 LYS A N 1
ATOM 690 C CA . LYS A 1 93 ? -7.013 -1.396 -0.413 1.00 61.66 93 LYS A CA 1
ATOM 691 C C . LYS A 1 93 ? -5.885 -1.699 0.559 1.00 61.66 93 LYS A C 1
ATOM 693 O O . LYS A 1 93 ? -5.095 -2.612 0.325 1.00 61.66 93 LYS A O 1
ATOM 698 N N . GLU A 1 94 ? -5.811 -0.919 1.626 1.00 66.31 94 GLU A N 1
ATOM 699 C CA . GLU A 1 94 ? -4.934 -1.228 2.747 1.00 66.31 94 GLU A CA 1
ATOM 700 C C . GLU A 1 94 ? -5.252 -2.621 3.305 1.00 66.31 94 GLU A C 1
ATOM 702 O O . GLU A 1 94 ? -6.375 -3.131 3.180 1.00 66.31 94 GLU A O 1
ATOM 707 N N . ALA A 1 95 ? -4.250 -3.254 3.919 1.00 63.47 95 ALA A N 1
ATOM 708 C CA . ALA A 1 95 ? -4.479 -4.472 4.679 1.00 63.47 95 ALA A CA 1
ATOM 709 C C . ALA A 1 95 ? -5.585 -4.199 5.704 1.00 63.47 95 ALA A C 1
ATOM 711 O O . ALA A 1 95 ? -5.491 -3.267 6.499 1.00 63.47 95 ALA A O 1
ATOM 712 N N . SER A 1 96 ? -6.658 -4.984 5.633 1.00 76.75 96 SER A N 1
ATOM 713 C CA . SER A 1 96 ? -7.830 -4.751 6.458 1.00 76.75 96 SER A CA 1
ATOM 714 C C . SER A 1 96 ? -7.776 -5.605 7.711 1.00 76.75 96 SER A C 1
ATOM 716 O O . SER A 1 96 ? -7.656 -6.828 7.626 1.00 76.75 96 SER A O 1
ATOM 718 N N . TYR A 1 97 ? -7.912 -4.949 8.854 1.00 86.50 97 TYR A N 1
ATOM 719 C CA . TYR A 1 97 ? -8.009 -5.590 10.157 1.00 86.50 97 TYR A CA 1
ATOM 720 C C . TYR A 1 97 ? -9.461 -5.609 10.622 1.00 86.50 97 TYR A C 1
ATOM 722 O O . TYR A 1 97 ? -10.310 -4.876 10.108 1.00 86.50 97 TYR A O 1
ATOM 730 N N . THR A 1 98 ? -9.751 -6.459 11.597 1.00 90.50 98 THR A N 1
ATOM 731 C CA . THR A 1 98 ? -10.921 -6.288 12.461 1.00 90.50 98 THR A CA 1
ATOM 732 C C . THR A 1 98 ? -10.525 -5.568 13.743 1.00 90.50 98 THR A C 1
ATOM 734 O O . THR A 1 98 ? -9.358 -5.635 14.135 1.00 90.50 98 THR A O 1
ATOM 737 N N . LEU A 1 99 ? -11.479 -4.962 14.451 1.00 90.00 99 LEU A N 1
ATOM 738 C CA . LEU A 1 99 ? -11.258 -4.277 15.729 1.00 90.00 99 LEU A CA 1
ATOM 739 C C . LEU A 1 99 ? -10.483 -5.156 16.727 1.00 90.00 99 LEU A C 1
ATOM 741 O O . LEU A 1 99 ? -9.595 -4.681 17.430 1.00 90.00 99 LEU A O 1
ATOM 745 N N . ALA A 1 100 ? -10.767 -6.462 16.744 1.00 89.31 100 ALA A N 1
ATOM 746 C CA . ALA A 1 100 ? -10.113 -7.435 17.621 1.00 89.31 100 ALA A CA 1
ATOM 747 C C . ALA A 1 100 ? -8.670 -7.798 17.217 1.00 89.31 100 ALA A C 1
ATOM 749 O O . ALA A 1 100 ? -7.940 -8.378 18.018 1.00 89.31 100 ALA A O 1
ATOM 750 N N . THR A 1 101 ? -8.265 -7.508 15.979 1.00 90.38 101 THR A N 1
ATOM 751 C CA . THR A 1 101 ? -6.947 -7.869 15.418 1.00 90.38 101 THR A CA 1
ATOM 752 C C . THR A 1 101 ? -6.045 -6.664 15.184 1.00 90.38 101 THR A C 1
ATOM 754 O O . THR A 1 101 ? -4.952 -6.821 14.640 1.00 90.38 101 THR A O 1
ATOM 757 N N . LEU A 1 102 ? -6.483 -5.473 15.601 1.00 89.12 102 LEU A N 1
ATOM 758 C CA . LEU A 1 102 ? -5.687 -4.262 15.499 1.00 89.12 102 LEU A CA 1
ATOM 759 C C . LEU A 1 102 ? -4.350 -4.427 16.243 1.00 89.12 102 LEU A C 1
ATOM 761 O O . LEU A 1 102 ? -4.351 -4.782 17.429 1.00 89.12 102 LEU A O 1
ATOM 765 N N . PRO A 1 103 ? -3.206 -4.189 15.577 1.00 89.25 103 PRO A N 1
ATOM 766 C CA . PRO A 1 103 ? -1.901 -4.351 16.198 1.00 89.25 103 PRO A CA 1
ATOM 767 C C . PRO A 1 103 ? -1.684 -3.259 17.247 1.00 89.25 103 PRO A C 1
ATOM 769 O O . PRO A 1 103 ? -2.043 -2.112 17.044 1.00 89.25 103 PRO A O 1
ATOM 772 N N . THR A 1 104 ? -1.121 -3.598 18.401 1.00 89.38 104 THR A N 1
ATOM 773 C CA . THR A 1 104 ? -0.863 -2.623 19.486 1.00 89.38 104 THR A CA 1
ATOM 774 C C . THR A 1 104 ? 0.607 -2.555 19.879 1.00 89.38 104 THR A C 1
ATOM 776 O O . THR A 1 104 ? 0.998 -1.800 20.766 1.00 89.38 104 THR A O 1
ATOM 779 N N . THR A 1 105 ? 1.442 -3.381 19.252 1.00 85.50 105 THR A N 1
ATOM 780 C CA . THR A 1 105 ? 2.849 -3.548 19.612 1.00 85.50 105 THR A CA 1
ATOM 781 C C . THR A 1 105 ? 3.721 -2.767 18.638 1.00 85.50 105 THR A C 1
ATOM 783 O O . THR A 1 105 ? 3.697 -3.051 17.448 1.00 85.50 105 THR A O 1
ATOM 786 N N . ASN A 1 106 ? 4.550 -1.854 19.156 1.00 83.44 106 ASN A N 1
ATOM 787 C CA . ASN A 1 106 ? 5.467 -0.989 18.391 1.00 83.44 106 ASN A CA 1
ATOM 788 C C . ASN A 1 106 ? 4.800 0.049 17.470 1.00 83.44 106 ASN A C 1
ATOM 790 O O . ASN A 1 106 ? 5.481 0.627 16.624 1.00 83.44 106 ASN A O 1
ATOM 794 N N . GLU A 1 107 ? 3.509 0.314 17.651 1.00 86.69 107 GLU A N 1
ATOM 795 C CA . GLU A 1 107 ? 2.801 1.351 16.901 1.00 86.69 107 GLU A CA 1
ATOM 796 C C . GLU A 1 107 ? 3.271 2.756 17.305 1.00 86.69 107 GLU A C 1
ATOM 798 O O . GLU A 1 107 ? 3.536 3.033 18.483 1.00 86.69 107 GLU A O 1
ATOM 803 N N . GLN A 1 108 ? 3.381 3.648 16.320 1.00 87.38 108 GLN A N 1
ATOM 804 C CA . GLN A 1 108 ? 3.837 5.026 16.501 1.00 87.38 108 GLN A CA 1
ATOM 805 C C . GLN A 1 108 ? 2.655 5.992 16.420 1.00 87.38 108 GLN A C 1
ATOM 807 O O . GLN A 1 108 ? 1.668 5.735 15.738 1.00 87.38 108 GLN A O 1
ATOM 812 N N . ASP A 1 109 ? 2.738 7.103 17.150 1.00 88.75 109 ASP A N 1
ATOM 813 C CA . ASP A 1 109 ? 1.699 8.135 17.118 1.00 88.75 109 ASP A CA 1
ATOM 814 C C . ASP A 1 109 ? 1.476 8.624 15.678 1.00 88.75 109 ASP A C 1
ATOM 816 O O . ASP A 1 109 ? 2.433 8.980 14.986 1.00 88.75 109 ASP A O 1
ATOM 820 N N . GLY A 1 110 ? 0.222 8.600 15.222 1.00 85.44 110 GLY A N 1
ATOM 821 C CA . GLY A 1 110 ? -0.158 8.959 13.856 1.00 85.44 110 GLY A CA 1
ATOM 822 C C . GLY A 1 110 ? -0.119 7.813 12.838 1.00 85.44 110 GLY A C 1
ATOM 823 O O . GLY A 1 110 ? -0.485 8.039 11.686 1.00 85.44 110 GLY A O 1
ATOM 824 N N . SER A 1 111 ? 0.273 6.591 13.224 1.00 87.25 111 SER A N 1
ATOM 825 C CA . SER A 1 111 ? 0.066 5.409 12.374 1.00 87.25 111 SER A CA 1
ATOM 826 C C . SER A 1 111 ? -1.424 5.232 12.072 1.00 87.25 111 SER A C 1
ATOM 828 O O . SER A 1 111 ? -2.258 5.423 12.955 1.00 87.25 111 SER A O 1
ATOM 830 N N . HIS A 1 112 ? -1.763 4.864 10.837 1.00 90.00 112 HIS A N 1
ATOM 831 C CA . HIS A 1 112 ? -3.143 4.639 10.416 1.00 90.00 112 HIS A CA 1
ATOM 832 C C . HIS A 1 112 ? -3.273 3.363 9.577 1.00 90.00 112 HIS A C 1
ATOM 834 O O . HIS A 1 112 ? -2.301 2.901 8.976 1.00 90.00 112 HIS A O 1
ATOM 840 N N . LEU A 1 113 ? -4.457 2.752 9.616 1.00 89.06 113 LEU A N 1
ATOM 841 C CA . LEU A 1 113 ? -4.798 1.537 8.872 1.00 89.06 113 LEU A CA 1
ATOM 842 C C . LEU A 1 113 ? -6.307 1.447 8.624 1.00 89.06 113 LEU A C 1
ATOM 844 O O . LEU A 1 113 ? -7.105 2.099 9.299 1.00 89.06 113 LEU A O 1
ATOM 848 N N . TRP A 1 114 ? -6.723 0.529 7.753 1.00 90.88 114 TRP A N 1
ATOM 849 C CA . TRP A 1 114 ? -8.134 0.213 7.528 1.00 90.88 114 TRP A CA 1
ATOM 850 C C . TRP A 1 114 ? -8.695 -0.870 8.474 1.00 90.88 114 TRP A C 1
ATOM 852 O O . TRP A 1 114 ? -8.262 -2.028 8.456 1.00 90.88 114 TRP A O 1
ATOM 862 N N . CYS A 1 115 ? -9.740 -0.538 9.241 1.00 89.81 115 CYS A N 1
ATOM 863 C CA . CYS A 1 115 ? -10.510 -1.485 10.051 1.00 89.81 115 CYS A CA 1
ATOM 864 C C . CYS A 1 115 ? -11.865 -1.805 9.394 1.00 89.81 115 CYS A C 1
ATOM 866 O O . CYS A 1 115 ? -12.737 -0.945 9.304 1.00 89.81 115 CYS A O 1
ATOM 868 N N . SER A 1 116 ? -12.057 -3.049 8.946 1.00 89.31 116 SER A N 1
ATOM 869 C CA . SER A 1 116 ? -13.235 -3.489 8.170 1.00 89.31 116 SER A CA 1
ATOM 870 C C . SER A 1 116 ? -14.547 -3.534 8.942 1.00 89.31 116 SER A C 1
ATOM 872 O O . SER A 1 116 ? -15.590 -3.264 8.352 1.00 89.31 116 SER A O 1
ATOM 874 N N . ASP A 1 117 ? -14.507 -3.922 10.214 1.00 90.25 117 ASP A N 1
ATOM 875 C CA . ASP A 1 117 ? -15.686 -4.102 11.068 1.00 90.25 117 ASP A CA 1
ATOM 876 C C . ASP A 1 117 ? -15.798 -3.027 12.151 1.00 90.25 117 ASP A C 1
ATOM 878 O O . ASP A 1 117 ? -16.709 -3.078 12.971 1.00 90.25 117 ASP A O 1
ATOM 882 N N . CYS A 1 118 ? -14.891 -2.049 12.150 1.00 91.19 118 CYS A N 1
ATOM 883 C CA . CYS A 1 118 ? -15.039 -0.885 12.996 1.00 91.19 118 CYS A CA 1
ATOM 884 C C . CYS A 1 118 ? -16.170 -0.005 12.461 1.00 91.19 118 CYS A C 1
ATOM 886 O O . CYS A 1 118 ? -16.288 0.209 11.249 1.00 91.19 118 CYS A O 1
ATOM 888 N N . THR A 1 119 ? -16.955 0.542 13.380 1.00 90.69 119 THR A N 1
ATOM 889 C CA . THR A 1 119 ? -18.115 1.372 13.075 1.00 90.69 119 THR A CA 1
ATOM 890 C C . THR A 1 119 ? -17.913 2.778 13.640 1.00 90.69 119 THR A C 1
ATOM 892 O O . THR A 1 119 ? -17.679 2.947 14.839 1.00 90.69 119 THR A O 1
ATOM 895 N N . LEU A 1 120 ? -18.030 3.800 12.786 1.00 86.75 120 LEU A N 1
ATOM 896 C CA . LEU A 1 120 ? -18.014 5.217 13.169 1.00 86.75 120 LEU A CA 1
ATOM 897 C C . LEU A 1 120 ? -19.256 5.899 12.600 1.00 86.75 120 LEU A C 1
ATOM 899 O O . LEU A 1 120 ? -19.511 5.834 11.400 1.00 86.75 120 LEU A O 1
ATOM 903 N N . ASN A 1 121 ? -20.054 6.541 13.456 1.00 85.12 121 ASN A N 1
ATOM 904 C CA . ASN A 1 121 ? -21.301 7.211 13.056 1.00 85.12 121 ASN A CA 1
ATOM 905 C C . ASN A 1 121 ? -22.253 6.323 12.222 1.00 85.12 121 ASN A C 1
ATOM 907 O O . ASN A 1 121 ? -22.956 6.808 11.338 1.00 85.12 121 ASN A O 1
ATOM 911 N N . GLY A 1 122 ? -22.274 5.014 12.499 1.00 83.00 122 GLY A N 1
ATOM 912 C CA . GLY A 1 122 ? -23.116 4.038 11.797 1.00 83.00 122 GLY A CA 1
ATOM 913 C C . GLY A 1 122 ? -22.573 3.559 10.445 1.00 83.00 122 GLY A C 1
ATOM 914 O O . GLY A 1 122 ? -23.270 2.822 9.752 1.00 83.00 122 GLY A O 1
ATOM 915 N N . ILE A 1 123 ? -21.354 3.952 10.069 1.00 84.50 123 ILE A N 1
ATOM 916 C CA . ILE A 1 123 ? -20.668 3.479 8.864 1.00 84.50 123 ILE A CA 1
ATOM 917 C C . ILE A 1 123 ? -19.650 2.418 9.272 1.00 84.50 123 ILE A C 1
ATOM 919 O O . ILE A 1 123 ? -18.784 2.687 10.103 1.00 84.50 123 ILE A O 1
ATOM 923 N N . SER A 1 124 ? -19.766 1.227 8.687 1.00 88.44 124 SER A N 1
ATOM 924 C CA . SER A 1 124 ? -18.794 0.144 8.847 1.00 88.44 124 SER A CA 1
ATOM 925 C C . SER A 1 124 ? -17.649 0.292 7.851 1.00 88.44 124 SER A C 1
ATOM 927 O O . SER A 1 124 ? -17.876 0.627 6.685 1.00 88.44 124 SER A O 1
ATOM 929 N N . GLY A 1 125 ? -16.436 -0.020 8.296 1.00 87.62 125 GLY A N 1
ATOM 930 C CA . GLY A 1 125 ? -15.229 0.191 7.509 1.00 87.62 125 GLY A CA 1
ATOM 931 C C . GLY A 1 125 ? -14.717 1.607 7.716 1.00 87.62 125 GLY A C 1
ATOM 932 O O . GLY A 1 125 ? -15.233 2.552 7.120 1.00 87.62 125 GLY A O 1
ATOM 933 N N . VAL A 1 126 ? -13.719 1.759 8.581 1.00 89.75 126 VAL A N 1
ATOM 934 C CA . VAL A 1 126 ? -13.182 3.072 8.951 1.00 89.75 126 VAL A CA 1
ATOM 935 C C . VAL A 1 126 ? -11.667 3.026 9.010 1.00 89.75 126 VAL A C 1
ATOM 937 O O . VAL A 1 126 ? -11.064 2.000 9.334 1.00 89.75 126 VAL A O 1
ATOM 940 N N . GLU A 1 127 ? -11.055 4.164 8.719 1.00 90.75 127 GLU A N 1
ATOM 941 C CA . GLU A 1 127 ? -9.642 4.364 8.986 1.00 90.75 127 GLU A CA 1
ATOM 942 C C . GLU A 1 127 ? -9.433 4.555 10.494 1.00 90.75 127 GLU A C 1
ATOM 944 O O . GLU A 1 127 ? -10.087 5.386 11.131 1.00 90.75 127 GLU A O 1
ATOM 949 N N . ALA A 1 128 ? -8.546 3.748 11.065 1.00 91.12 128 ALA A N 1
ATOM 950 C CA . ALA A 1 128 ? -8.171 3.781 12.467 1.00 91.12 128 ALA A CA 1
ATOM 951 C C . ALA A 1 128 ? -6.798 4.437 12.610 1.00 91.12 128 ALA A C 1
ATOM 953 O O . ALA A 1 128 ? -5.884 4.119 11.859 1.00 91.12 128 ALA A O 1
ATOM 954 N N . TYR A 1 129 ? -6.652 5.300 13.608 1.00 93.31 129 TYR A N 1
ATOM 955 C CA . TYR A 1 129 ? -5.445 6.052 13.925 1.00 93.31 129 TYR A CA 1
ATOM 956 C C . TYR A 1 129 ? -4.916 5.621 15.294 1.00 93.31 129 TYR A C 1
ATOM 958 O O . TYR A 1 129 ? -5.675 5.544 16.265 1.00 93.31 129 TYR A O 1
ATOM 966 N N . TRP A 1 130 ? -3.619 5.335 15.384 1.00 92.75 130 TRP A N 1
ATOM 967 C CA . TRP A 1 130 ? -2.949 5.047 16.643 1.00 92.75 130 TRP A CA 1
ATOM 968 C C . TRP A 1 130 ? -2.538 6.347 17.311 1.00 92.75 130 TRP A C 1
ATOM 970 O O . TRP A 1 130 ? -1.810 7.159 16.737 1.00 92.75 130 TRP A O 1
ATOM 980 N N . HIS A 1 131 ? -2.973 6.521 18.555 1.00 89.50 131 HIS A N 1
ATOM 981 C CA . HIS A 1 131 ? -2.553 7.646 19.381 1.00 89.50 131 HIS A CA 1
ATOM 982 C C . HIS A 1 131 ? -1.589 7.171 20.460 1.00 89.50 131 HIS A C 1
ATOM 984 O O . HIS A 1 131 ? -1.747 6.084 21.018 1.00 89.50 131 HIS A O 1
ATOM 990 N N . SER A 1 132 ? -0.662 8.041 20.855 1.00 80.75 132 SER A N 1
ATOM 991 C CA . SER A 1 132 ? 0.321 7.845 21.936 1.00 80.75 132 SER A CA 1
ATOM 992 C C . SER A 1 132 ? -0.277 7.375 23.274 1.00 80.75 132 SER A C 1
ATOM 994 O O . SER A 1 132 ? 0.416 6.774 24.093 1.00 80.75 132 SER A O 1
ATOM 996 N N . SER A 1 133 ? -1.588 7.552 23.470 1.00 79.31 133 SER A N 1
ATOM 997 C CA . SER A 1 133 ? -2.374 6.931 24.550 1.00 79.31 133 SER A CA 1
ATOM 998 C C . SER A 1 133 ? -2.559 5.403 24.441 1.00 79.31 133 SER A C 1
ATOM 1000 O O . SER A 1 133 ? -3.281 4.820 25.246 1.00 79.31 133 SER A O 1
ATOM 1002 N N . SER A 1 134 ? -1.884 4.753 23.488 1.00 86.62 134 SER A N 1
ATOM 1003 C CA . SER A 1 134 ? -1.866 3.303 23.260 1.00 86.62 134 SER A CA 1
ATOM 1004 C C . SER A 1 134 ? -3.225 2.701 22.895 1.00 86.62 134 SER A C 1
ATOM 1006 O O . SER A 1 134 ? -3.612 1.643 23.396 1.00 86.62 134 SER A O 1
ATOM 1008 N N . LYS A 1 135 ? -3.973 3.396 22.035 1.00 91.12 135 LYS A N 1
ATOM 1009 C CA . LYS A 1 135 ? -5.273 2.939 21.537 1.00 91.12 135 LYS A CA 1
ATOM 1010 C C . LYS A 1 135 ? -5.499 3.380 20.096 1.00 91.12 135 LYS A C 1
ATOM 1012 O O . LYS A 1 135 ? -5.019 4.434 19.678 1.00 91.12 135 LYS A O 1
ATOM 1017 N N . TRP A 1 136 ? -6.303 2.589 19.398 1.00 93.06 136 TRP A N 1
ATOM 1018 C CA . TRP A 1 136 ? -6.866 2.942 18.104 1.00 93.06 136 TRP A CA 1
ATOM 1019 C C . TRP A 1 136 ? -8.147 3.751 18.282 1.00 93.06 136 TRP A C 1
ATOM 1021 O O . TRP A 1 136 ? -9.024 3.387 19.071 1.00 93.06 136 TRP A O 1
ATOM 1031 N N . THR A 1 137 ? -8.248 4.845 17.545 1.00 93.44 137 THR A N 1
ATOM 1032 C CA . THR A 1 137 ? -9.420 5.724 17.484 1.00 93.44 137 THR A CA 1
ATOM 1033 C C . THR A 1 137 ? -9.616 6.198 16.048 1.00 93.44 137 THR A C 1
ATOM 1035 O O . THR A 1 137 ? -8.892 5.780 15.148 1.00 93.44 137 THR A O 1
ATOM 1038 N N . ASP A 1 138 ? -10.607 7.042 15.799 1.00 91.25 138 ASP A N 1
ATOM 1039 C CA . ASP A 1 138 ? -10.652 7.796 14.548 1.00 91.25 138 ASP A CA 1
ATOM 1040 C C . ASP A 1 138 ? -9.645 8.972 14.549 1.00 91.25 138 ASP A C 1
ATOM 1042 O O . ASP A 1 138 ? -8.903 9.215 15.511 1.00 91.25 138 ASP A O 1
ATOM 1046 N N . SER A 1 139 ? -9.649 9.758 13.470 1.00 88.94 139 SER A N 1
ATOM 1047 C CA . SER A 1 139 ? -8.808 10.957 13.333 1.00 88.94 139 SER A CA 1
ATOM 1048 C C . SER A 1 139 ? -9.123 12.064 14.353 1.00 88.94 139 SER A C 1
ATOM 1050 O O . SER A 1 139 ? -8.354 13.014 14.497 1.00 88.94 139 SER A O 1
ATOM 1052 N N . GLN A 1 140 ? -10.237 11.954 15.080 1.00 90.56 140 GLN A N 1
ATOM 1053 C CA . GLN A 1 140 ? -10.733 12.914 16.069 1.00 90.56 140 GLN A CA 1
ATOM 1054 C C . GLN A 1 140 ? -10.626 12.377 17.505 1.00 90.56 140 GLN A C 1
ATOM 1056 O O . GLN A 1 140 ? -11.107 13.021 18.438 1.00 90.56 140 GLN A O 1
ATOM 1061 N N . ASN A 1 141 ? -9.952 11.238 17.699 1.00 90.06 141 ASN A N 1
ATOM 1062 C CA . ASN A 1 141 ? -9.762 10.567 18.985 1.00 90.06 141 ASN A CA 1
ATOM 1063 C C . ASN A 1 141 ? -11.050 9.981 19.609 1.00 90.06 141 ASN A C 1
ATOM 1065 O O . ASN A 1 141 ? -11.099 9.725 20.819 1.00 90.06 141 ASN A O 1
ATOM 1069 N N . ASN A 1 142 ? -12.080 9.715 18.802 1.00 89.75 142 ASN A N 1
ATOM 1070 C CA . ASN A 1 142 ? -13.272 8.982 19.223 1.00 89.75 142 ASN A CA 1
ATOM 1071 C C . ASN A 1 142 ? -13.017 7.470 19.233 1.00 89.75 142 ASN A C 1
ATOM 1073 O O . ASN A 1 142 ? -12.309 6.921 18.389 1.00 89.75 142 ASN A O 1
ATOM 1077 N N . THR A 1 143 ? -13.618 6.773 20.195 1.00 90.75 143 THR A N 1
ATOM 1078 C CA . THR A 1 143 ? -13.509 5.315 20.316 1.00 90.75 143 THR A CA 1
ATOM 1079 C C . THR A 1 143 ? -14.191 4.610 19.143 1.00 90.75 143 THR A C 1
ATOM 1081 O O . THR A 1 143 ? -15.338 4.917 18.821 1.00 90.75 143 THR A O 1
ATOM 1084 N N . LEU A 1 144 ? -13.509 3.625 18.557 1.00 90.06 144 LEU A N 1
ATOM 1085 C CA . LEU A 1 144 ? -14.077 2.743 17.536 1.00 90.06 144 LEU A CA 1
ATOM 1086 C C . LEU A 1 144 ? -14.949 1.660 18.194 1.00 90.06 144 LEU A C 1
ATOM 1088 O O . LEU A 1 144 ? -14.549 1.068 19.199 1.00 90.06 144 LEU A O 1
ATOM 1092 N N . GLY A 1 145 ? -16.135 1.408 17.639 1.00 87.19 145 GLY A N 1
ATOM 1093 C CA . GLY A 1 145 ? -17.005 0.286 18.020 1.00 87.19 145 GLY A CA 1
ATOM 1094 C C . GLY A 1 145 ? -17.018 -0.808 16.954 1.00 87.19 145 GLY A C 1
ATOM 1095 O O . GLY A 1 145 ? -16.421 -0.613 15.898 1.00 87.19 145 GLY A O 1
ATOM 1096 N N . ASN A 1 146 ? -17.712 -1.922 17.212 1.00 75.25 146 ASN A N 1
ATOM 1097 C CA . ASN A 1 146 ? -18.172 -2.839 16.163 1.00 75.25 146 ASN A CA 1
ATOM 1098 C C . ASN A 1 146 ? -19.694 -2.760 16.025 1.00 75.25 146 ASN A C 1
ATOM 1100 O O . ASN A 1 146 ? -20.369 -2.526 17.054 1.00 75.25 146 ASN A O 1
#

Radius of gyration: 20.68 Å; chains: 1; bounding box: 63×31×54 Å

Organism: NCBI:txid1088869

Foldseek 3Di:
DPPPPPPPDLWDDDPNPDIDRDPPCDVPRDGDDDDDPDDDDDDDDDDVPDDDDDDDPAWDWDADPVRAIWTWGDPVPRHTATPPPDDPYTDDQFDEAAQVGDDQPPDDFFDKTWYQQWDDPRDGIAIWGQHPVRDTDHPVRHDTDD